Protein AF-A0A7Y3TFG7-F1 (afdb_monomer_lite)

Foldseek 3Di:
DVVVVVVVLVCLLVVLLVVQCVVCCVPVNQDVVNVVVSVVVSVVVSVVVVVCCVVCVVVVVVVVCVVDPDD

Secondary structure (DSSP, 8-state):
-HHHHHHHHHHHHHHHHHHHHHHHHH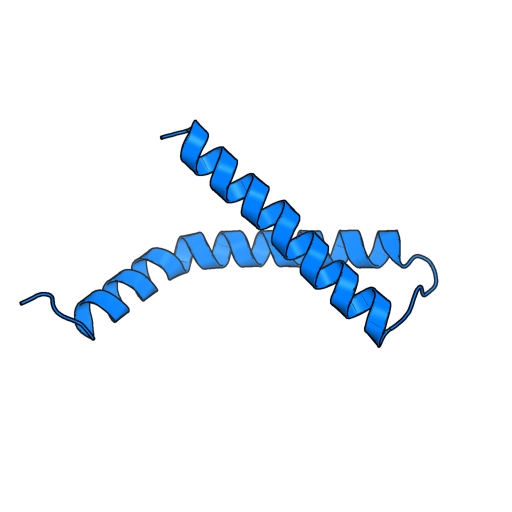HH-S-TTHHHHHHHHHHHHHHHHHHHHHHHHHHHHHHHHHHS---

Sequence (71 aa):
MKQKIAAAFIMGFISTGLISFIIISTNAGFIENFLSKWCRSWMIAFTIIVLTILFFGPKVKRFVDYLFPKK

Radius of gyration: 16.45 Å; chains: 1; bounding box: 31×30×50 Å

pLDDT: mean 93.87, std 5.29, range [62.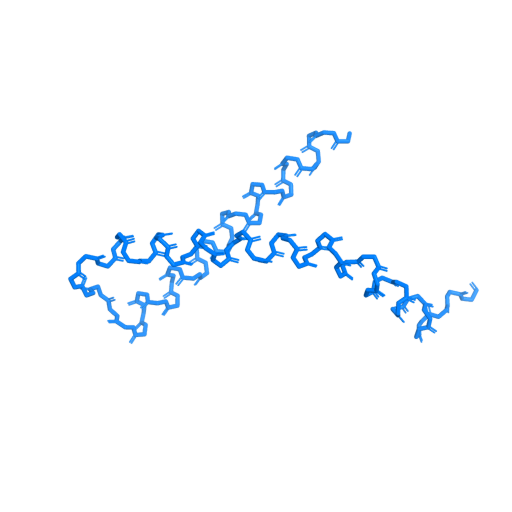12, 97.56]

Structure (mmCIF, N/CA/C/O backbone):
data_AF-A0A7Y3TFG7-F1
#
_entry.id   AF-A0A7Y3TFG7-F1
#
loop_
_atom_site.g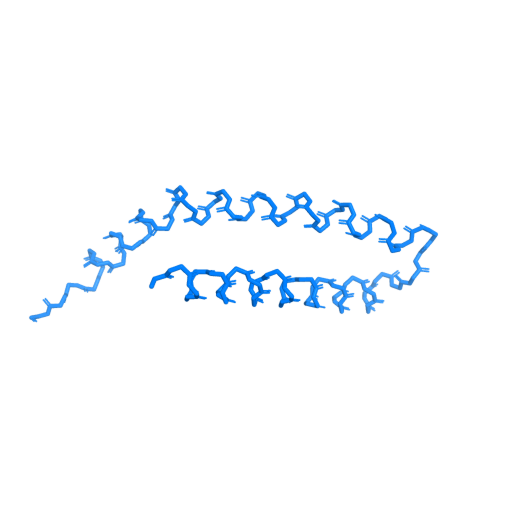roup_PDB
_atom_site.id
_atom_site.type_symbol
_atom_site.label_atom_id
_atom_site.label_alt_id
_atom_site.label_comp_id
_atom_site.label_asym_id
_atom_site.label_entity_id
_atom_site.label_seq_id
_atom_site.pdbx_PDB_ins_code
_atom_site.Cartn_x
_atom_site.Cartn_y
_atom_site.Cartn_z
_atom_site.occupancy
_atom_site.B_iso_or_equiv
_atom_site.auth_seq_id
_atom_site.auth_comp_id
_atom_site.auth_asym_id
_atom_site.auth_atom_id
_atom_site.pdbx_PDB_model_num
ATOM 1 N N . MET A 1 1 ? -10.255 13.656 16.071 1.00 76.88 1 MET A N 1
ATOM 2 C CA . MET A 1 1 ? -10.658 12.591 15.117 1.00 76.88 1 MET A CA 1
ATOM 3 C C . MET A 1 1 ? -10.143 12.832 13.702 1.00 76.88 1 MET A C 1
ATOM 5 O O . MET A 1 1 ? -9.425 11.977 13.207 1.00 76.88 1 MET A O 1
ATOM 9 N N . LYS A 1 2 ? -10.417 13.991 13.080 1.00 84.56 2 LYS A N 1
ATOM 10 C CA . LYS A 1 2 ? -9.987 14.309 11.700 1.00 84.56 2 LYS A CA 1
ATOM 11 C C . LYS A 1 2 ? -8.478 14.130 11.450 1.00 84.56 2 LYS A C 1
ATOM 13 O O . LYS A 1 2 ? -8.105 13.446 10.510 1.00 84.56 2 LYS A O 1
ATOM 18 N N . GLN A 1 3 ? -7.624 14.642 12.343 1.00 91.25 3 GLN A N 1
ATOM 19 C CA . GLN A 1 3 ? -6.161 14.486 12.246 1.00 91.25 3 GLN A CA 1
ATOM 20 C C . GLN A 1 3 ? -5.697 13.022 12.297 1.00 91.25 3 GLN A C 1
ATOM 22 O O . GLN A 1 3 ? -4.823 12.638 11.534 1.00 91.25 3 GLN A O 1
ATOM 27 N N . LYS A 1 4 ? -6.306 12.187 13.153 1.00 89.31 4 LYS A N 1
ATOM 28 C CA . LYS A 1 4 ? -5.959 10.758 13.260 1.00 89.31 4 LYS A CA 1
ATOM 29 C C . LYS A 1 4 ? -6.336 9.992 11.990 1.00 89.31 4 LYS A C 1
ATOM 31 O O . LYS A 1 4 ? -5.570 9.153 11.535 1.00 89.31 4 LYS A O 1
ATOM 36 N N . ILE A 1 5 ? -7.496 10.312 11.414 1.00 90.44 5 ILE A N 1
ATOM 37 C CA . ILE A 1 5 ? -7.963 9.720 10.154 1.00 90.44 5 ILE A CA 1
ATOM 38 C C . ILE A 1 5 ? -7.052 10.148 8.998 1.00 90.44 5 ILE A C 1
ATOM 40 O O . ILE A 1 5 ? -6.609 9.298 8.235 1.00 90.44 5 ILE A O 1
ATOM 44 N N . ALA A 1 6 ? -6.721 11.440 8.906 1.00 93.06 6 ALA A N 1
ATOM 45 C CA . ALA A 1 6 ? -5.806 11.953 7.890 1.00 93.06 6 ALA A CA 1
ATOM 46 C C . ALA A 1 6 ? -4.411 11.319 8.008 1.00 93.06 6 ALA A C 1
ATOM 48 O O . ALA A 1 6 ? -3.873 10.847 7.013 1.00 93.06 6 ALA A O 1
ATOM 49 N N . ALA A 1 7 ? -3.863 11.232 9.223 1.00 94.00 7 ALA A N 1
ATOM 50 C CA . ALA A 1 7 ? -2.576 10.588 9.470 1.00 94.00 7 ALA A CA 1
ATOM 51 C C . ALA A 1 7 ? -2.588 9.109 9.057 1.00 94.00 7 ALA A C 1
ATOM 53 O O . ALA A 1 7 ? -1.690 8.671 8.344 1.00 94.00 7 ALA A O 1
ATOM 54 N N . ALA A 1 8 ? -3.621 8.350 9.439 1.00 92.06 8 ALA A N 1
ATOM 55 C CA . ALA A 1 8 ? -3.756 6.945 9.055 1.00 92.06 8 ALA A CA 1
ATOM 56 C C . ALA A 1 8 ? -3.882 6.766 7.533 1.00 92.06 8 ALA A C 1
ATOM 58 O O . ALA A 1 8 ? -3.260 5.870 6.965 1.00 92.06 8 ALA A O 1
ATOM 59 N N . PHE A 1 9 ? -4.641 7.637 6.866 1.00 93.69 9 PHE A N 1
ATOM 60 C CA . PHE A 1 9 ? -4.802 7.603 5.416 1.00 93.69 9 PHE A CA 1
ATOM 61 C C . PHE A 1 9 ? -3.492 7.916 4.683 1.00 93.69 9 PHE A C 1
ATOM 63 O O . PHE A 1 9 ? -3.100 7.164 3.794 1.00 93.69 9 PHE A O 1
ATOM 70 N N . ILE A 1 10 ? -2.782 8.976 5.087 1.00 95.69 10 ILE A N 1
ATOM 71 C CA . ILE A 1 10 ? -1.488 9.362 4.504 1.00 95.69 10 ILE A CA 1
ATOM 72 C C . ILE A 1 10 ? -0.455 8.254 4.720 1.00 95.69 10 ILE A C 1
ATOM 74 O O . ILE A 1 10 ? 0.237 7.870 3.780 1.00 95.69 10 ILE A O 1
AT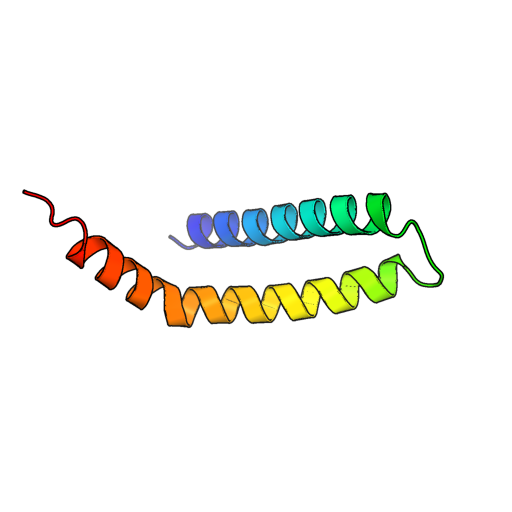OM 78 N N . MET A 1 11 ? -0.388 7.687 5.927 1.00 96.12 11 MET A N 1
ATOM 79 C CA . MET A 1 11 ? 0.505 6.565 6.220 1.00 96.12 11 MET A CA 1
ATOM 80 C C . MET A 1 11 ? 0.178 5.339 5.364 1.00 96.12 11 MET A C 1
ATOM 82 O O . MET A 1 11 ? 1.090 4.720 4.819 1.00 96.12 11 MET A O 1
ATOM 86 N N . GLY A 1 12 ? -1.104 5.002 5.193 1.00 94.56 12 GLY A N 1
ATOM 87 C CA . GLY A 1 12 ? -1.540 3.912 4.316 1.00 94.56 12 GLY A CA 1
ATOM 88 C C . GLY A 1 12 ? -1.179 4.153 2.848 1.00 94.56 12 GLY A C 1
ATOM 89 O O . GLY A 1 12 ? -0.666 3.260 2.177 1.00 94.56 12 GLY A O 1
ATOM 90 N N . PHE A 1 13 ? -1.377 5.375 2.356 1.00 96.12 13 PHE A N 1
ATOM 91 C CA . PHE A 1 13 ? -0.996 5.773 1.002 1.00 96.12 13 PHE A CA 1
ATOM 92 C C . PHE A 1 13 ? 0.516 5.631 0.784 1.00 96.12 13 PHE A C 1
ATOM 94 O O . PHE A 1 13 ? 0.945 4.903 -0.106 1.00 96.12 13 PHE A O 1
ATOM 101 N N . ILE A 1 14 ? 1.337 6.230 1.651 1.00 96.94 14 ILE A N 1
ATOM 102 C CA . ILE A 1 14 ? 2.801 6.186 1.532 1.00 96.94 14 ILE A CA 1
ATOM 103 C C . ILE A 1 14 ? 3.323 4.748 1.635 1.00 96.94 14 ILE A C 1
ATOM 105 O O . ILE A 1 14 ? 4.096 4.313 0.786 1.00 96.94 14 ILE A O 1
ATOM 109 N N . SER A 1 15 ? 2.892 3.993 2.649 1.00 96.50 15 SER A N 1
ATOM 110 C CA . SER A 1 15 ? 3.390 2.631 2.885 1.00 96.50 15 SER A CA 1
ATOM 111 C C . SER A 1 15 ? 3.038 1.668 1.751 1.00 96.50 15 SER A C 1
ATOM 113 O O . SER A 1 15 ? 3.914 0.950 1.274 1.00 96.50 15 SER A O 1
ATOM 115 N N . THR A 1 16 ? 1.793 1.677 1.262 1.00 96.19 16 THR A N 1
ATOM 116 C CA . THR A 1 16 ? 1.387 0.817 0.135 1.00 96.19 16 THR A CA 1
ATOM 117 C C . THR A 1 16 ? 2.099 1.200 -1.161 1.00 96.19 16 THR A C 1
ATOM 119 O O . THR A 1 16 ? 2.513 0.318 -1.916 1.00 96.19 16 THR A O 1
ATOM 122 N N . GLY A 1 17 ? 2.298 2.501 -1.397 1.00 96.56 17 GLY A N 1
ATOM 123 C CA . GLY A 1 17 ? 3.093 3.011 -2.510 1.00 96.56 17 GLY A CA 1
ATOM 124 C C . GLY A 1 17 ? 4.521 2.482 -2.458 1.00 96.56 17 GLY A C 1
ATOM 125 O O . GLY A 1 17 ? 4.947 1.802 -3.386 1.00 96.56 17 GLY A O 1
ATOM 126 N N . LEU A 1 18 ? 5.223 2.699 -1.344 1.00 97.56 18 LEU A N 1
ATOM 127 C CA . LEU A 1 18 ? 6.606 2.249 -1.163 1.00 97.56 18 LEU A CA 1
ATOM 128 C C . LEU A 1 18 ? 6.752 0.732 -1.309 1.00 97.56 18 LEU A C 1
ATOM 130 O O . LEU A 1 18 ? 7.604 0.280 -2.071 1.00 97.56 18 LEU A O 1
ATOM 134 N N . ILE A 1 19 ? 5.907 -0.055 -0.638 1.00 97.50 19 ILE A N 1
ATOM 135 C CA . ILE A 1 19 ? 5.957 -1.522 -0.718 1.00 97.50 19 ILE A CA 1
ATOM 136 C C . ILE A 1 19 ? 5.741 -1.984 -2.163 1.00 97.50 19 ILE A C 1
ATOM 138 O O . ILE A 1 19 ? 6.533 -2.773 -2.677 1.00 97.50 19 ILE A O 1
ATOM 142 N N . SER A 1 20 ? 4.710 -1.470 -2.844 1.00 96.81 20 SER A N 1
ATOM 143 C CA . SER A 1 20 ? 4.436 -1.854 -4.233 1.00 96.81 20 SER A CA 1
ATOM 144 C C . SER A 1 20 ? 5.568 -1.449 -5.177 1.00 96.81 20 SER A C 1
ATOM 146 O O . SER A 1 20 ? 5.955 -2.233 -6.039 1.00 96.81 20 SER A O 1
ATOM 148 N N . PHE A 1 21 ? 6.137 -0.255 -4.995 1.00 96.69 21 PHE A N 1
ATOM 149 C CA . PHE A 1 21 ? 7.242 0.238 -5.803 1.00 96.69 21 PHE A CA 1
ATOM 150 C C . PHE A 1 21 ? 8.475 -0.645 -5.638 1.00 96.69 21 PHE A C 1
ATOM 152 O O . PHE A 1 21 ? 9.045 -1.076 -6.637 1.00 96.69 21 PHE A O 1
ATOM 159 N N . ILE A 1 22 ? 8.857 -0.966 -4.397 1.00 97.25 22 ILE A N 1
ATOM 160 C CA . ILE A 1 22 ? 10.007 -1.828 -4.099 1.00 97.25 22 ILE A CA 1
ATOM 161 C C . ILE A 1 22 ? 9.804 -3.205 -4.726 1.00 97.25 22 ILE A C 1
ATOM 163 O O . ILE A 1 22 ? 10.673 -3.674 -5.454 1.00 97.25 22 ILE A O 1
ATOM 167 N N . ILE A 1 23 ? 8.651 -3.841 -4.511 1.00 97.00 23 ILE A N 1
ATOM 168 C CA . ILE A 1 23 ? 8.383 -5.180 -5.051 1.00 97.00 23 ILE A CA 1
ATOM 169 C C . ILE A 1 23 ? 8.443 -5.175 -6.581 1.00 97.00 23 ILE A C 1
ATOM 171 O O . ILE A 1 23 ? 9.126 -6.008 -7.173 1.00 97.00 23 ILE A O 1
ATOM 175 N N . ILE A 1 24 ? 7.759 -4.237 -7.237 1.00 96.06 24 ILE A N 1
ATOM 176 C CA . ILE A 1 24 ? 7.651 -4.243 -8.700 1.00 96.06 24 ILE A CA 1
ATOM 177 C C . ILE A 1 24 ? 8.989 -3.844 -9.336 1.00 96.06 24 ILE A C 1
ATOM 179 O O . ILE A 1 24 ? 9.421 -4.498 -10.280 1.00 96.06 24 ILE A O 1
ATOM 183 N N . SER A 1 25 ? 9.686 -2.838 -8.799 1.00 95.62 25 SER A N 1
ATOM 184 C CA . SER A 1 25 ? 11.001 -2.427 -9.317 1.00 95.62 25 SER A CA 1
ATOM 185 C C . SER A 1 25 ? 12.077 -3.498 -9.132 1.00 95.62 25 SER A C 1
ATOM 187 O O . SER A 1 25 ? 12.916 -3.660 -10.012 1.00 95.62 25 SER A O 1
ATOM 189 N N . THR A 1 26 ? 12.046 -4.263 -8.036 1.00 96.38 26 THR A N 1
ATOM 190 C CA . THR A 1 26 ? 13.032 -5.330 -7.787 1.00 96.38 26 THR A CA 1
ATOM 191 C C . THR A 1 26 ? 12.770 -6.591 -8.604 1.00 96.38 26 THR A C 1
ATOM 193 O O . THR A 1 26 ? 13.721 -7.214 -9.061 1.00 96.38 26 THR A O 1
ATOM 196 N N . ASN A 1 27 ? 11.505 -6.966 -8.819 1.00 95.62 27 ASN A N 1
ATOM 197 C CA . ASN A 1 27 ? 11.164 -8.199 -9.537 1.00 95.62 27 ASN A CA 1
ATOM 198 C C . ASN A 1 27 ? 11.071 -8.007 -11.056 1.00 95.62 27 ASN A C 1
ATOM 200 O O . ASN A 1 27 ? 11.471 -8.890 -11.808 1.00 95.62 27 ASN A O 1
ATOM 204 N N . ALA A 1 28 ? 10.523 -6.878 -11.515 1.00 91.38 28 ALA A N 1
ATOM 205 C CA . ALA A 1 28 ? 10.287 -6.613 -12.936 1.00 91.38 28 ALA A CA 1
ATOM 206 C C . ALA A 1 28 ? 11.269 -5.596 -13.541 1.00 91.38 28 ALA A C 1
ATOM 208 O O . ALA A 1 28 ? 11.278 -5.408 -14.758 1.00 91.38 28 ALA A O 1
ATOM 209 N N . GLY A 1 29 ? 12.086 -4.928 -12.718 1.00 92.19 29 GLY A N 1
ATOM 210 C CA . GLY A 1 29 ? 12.946 -3.836 -13.166 1.00 92.19 29 GLY A CA 1
ATOM 211 C C . GLY A 1 29 ? 12.163 -2.591 -13.601 1.00 92.19 29 GLY A C 1
ATOM 212 O O . GLY A 1 29 ? 10.949 -2.475 -13.419 1.00 92.19 29 GLY A O 1
ATOM 213 N N . PHE A 1 30 ? 12.872 -1.640 -14.209 1.00 92.88 30 PHE A N 1
ATOM 214 C CA . PHE A 1 30 ? 12.294 -0.408 -14.750 1.00 92.88 30 PHE A CA 1
ATOM 215 C C . PHE A 1 30 ? 11.989 -0.558 -16.246 1.00 92.88 30 PHE A C 1
ATOM 217 O O . PHE A 1 30 ? 12.788 -0.182 -17.098 1.00 92.88 30 PHE A O 1
ATOM 224 N N . ILE A 1 31 ? 10.822 -1.120 -16.566 1.00 90.94 31 ILE A N 1
ATOM 225 C CA . ILE A 1 31 ? 10.329 -1.242 -17.950 1.00 90.94 31 ILE A CA 1
ATOM 226 C C . ILE A 1 31 ? 9.953 0.115 -18.578 1.00 90.94 31 ILE A C 1
ATOM 228 O O . ILE A 1 31 ? 9.819 1.134 -17.899 1.00 90.94 31 ILE A O 1
ATOM 232 N N . GLU A 1 32 ? 9.692 0.138 -19.886 1.00 94.06 32 GLU A N 1
ATOM 233 C CA . GLU A 1 32 ? 9.193 1.345 -20.550 1.00 94.06 32 GLU A CA 1
ATOM 234 C C . GLU A 1 32 ? 7.913 1.881 -19.903 1.00 94.06 32 GLU A C 1
ATOM 236 O O . GLU A 1 32 ? 6.929 1.154 -19.682 1.00 94.06 32 GLU A O 1
ATOM 241 N N . ASN A 1 33 ? 7.921 3.191 -19.644 1.00 93.81 33 ASN A N 1
ATOM 242 C CA . ASN A 1 33 ? 6.853 3.902 -18.949 1.00 93.81 33 ASN A CA 1
ATOM 243 C C . ASN A 1 33 ? 6.549 3.326 -17.554 1.00 93.81 33 ASN A C 1
ATOM 245 O O . ASN A 1 33 ? 5.423 3.470 -17.073 1.00 93.81 33 ASN A O 1
ATOM 249 N N . PHE A 1 34 ? 7.533 2.688 -16.900 1.00 93.88 34 PHE A N 1
ATOM 250 C CA . PHE A 1 34 ? 7.382 2.045 -15.593 1.00 93.88 34 PHE A CA 1
ATOM 251 C C . PHE A 1 34 ? 6.654 2.936 -14.598 1.00 93.88 34 PHE A C 1
ATOM 253 O O . PHE A 1 34 ? 5.623 2.535 -14.075 1.00 93.88 34 PHE A O 1
ATOM 260 N N . LEU A 1 35 ? 7.142 4.160 -14.379 1.00 94.44 35 LEU A N 1
ATOM 261 C CA . LEU A 1 35 ? 6.593 5.038 -13.348 1.00 94.44 35 LEU A CA 1
ATOM 262 C C . LEU A 1 35 ? 5.121 5.385 -13.616 1.00 94.44 35 LEU A C 1
ATOM 264 O O . LEU A 1 35 ? 4.311 5.378 -12.694 1.00 94.44 35 LEU A O 1
ATOM 268 N N . SER A 1 36 ? 4.758 5.618 -14.882 1.00 95.62 36 SER A N 1
ATOM 269 C CA . SER A 1 36 ? 3.375 5.889 -15.292 1.00 95.62 36 SER A CA 1
ATOM 270 C C . SER A 1 36 ? 2.479 4.659 -15.109 1.00 95.62 36 SER A C 1
ATOM 272 O O . SER A 1 36 ? 1.414 4.746 -14.494 1.00 95.62 36 SER A O 1
ATOM 274 N N . LYS A 1 37 ? 2.930 3.486 -15.576 1.00 95.69 37 LYS A N 1
ATOM 275 C CA . LYS A 1 37 ? 2.199 2.215 -15.447 1.00 95.69 37 LYS A CA 1
ATOM 276 C C . LYS A 1 37 ? 2.027 1.806 -13.986 1.00 95.69 37 LYS A C 1
ATOM 278 O O . LYS A 1 37 ? 0.928 1.420 -13.587 1.00 95.69 37 LYS A O 1
ATOM 283 N N . TRP A 1 38 ? 3.090 1.922 -13.197 1.00 96.50 38 TRP A N 1
ATOM 284 C CA . TRP A 1 38 ? 3.095 1.654 -11.766 1.00 96.50 38 TRP A CA 1
ATOM 285 C C . TRP A 1 38 ? 2.139 2.597 -11.041 1.00 96.50 38 TRP A C 1
ATOM 287 O O . TRP A 1 38 ? 1.231 2.113 -10.377 1.00 96.50 38 TRP A O 1
ATOM 297 N N . CYS A 1 39 ? 2.262 3.914 -11.236 1.00 96.25 39 CYS A N 1
ATOM 298 C CA . CYS A 1 39 ? 1.422 4.899 -10.553 1.00 96.25 39 CYS A CA 1
ATOM 299 C C . CYS A 1 39 ? -0.065 4.701 -10.884 1.00 96.25 39 CYS A C 1
ATOM 301 O O . CYS A 1 39 ? -0.897 4.646 -9.980 1.00 96.25 39 CYS A O 1
ATOM 303 N N . ARG A 1 40 ? -0.401 4.482 -12.165 1.00 96.56 40 ARG A N 1
ATOM 304 C CA . ARG A 1 40 ? -1.775 4.180 -12.594 1.00 96.56 40 ARG A CA 1
ATOM 305 C C . ARG A 1 40 ? -2.314 2.919 -11.918 1.00 96.56 40 ARG A C 1
ATOM 307 O O . ARG A 1 40 ? -3.418 2.940 -11.382 1.00 96.56 40 ARG A O 1
ATOM 314 N N . SER A 1 41 ? -1.544 1.834 -11.941 1.00 95.94 41 SER A N 1
ATOM 315 C CA . SER A 1 41 ? -1.963 0.547 -11.369 1.00 95.94 41 SER A CA 1
ATOM 316 C C . SER A 1 41 ? -2.099 0.625 -9.850 1.00 95.94 41 SER A C 1
ATOM 318 O O . SER A 1 41 ? -3.081 0.146 -9.284 1.00 95.94 41 SER A O 1
ATOM 320 N N . TRP A 1 42 ? -1.147 1.283 -9.192 1.00 97.12 42 TRP A N 1
ATOM 321 C CA . TRP A 1 42 ? -1.142 1.493 -7.753 1.00 97.12 42 TRP A CA 1
ATOM 322 C C . TRP A 1 42 ? -2.312 2.367 -7.295 1.00 97.12 42 TRP A C 1
ATOM 324 O O . TRP A 1 42 ? -2.987 1.998 -6.339 1.00 97.12 42 TRP A O 1
ATOM 334 N N . MET A 1 43 ? -2.625 3.463 -7.994 1.00 96.88 43 MET A N 1
ATOM 335 C CA . MET A 1 43 ? -3.790 4.293 -7.671 1.00 96.88 43 MET A CA 1
ATOM 336 C C . MET A 1 43 ? -5.102 3.509 -7.766 1.00 96.88 43 MET A C 1
ATOM 338 O O . MET A 1 43 ? -5.929 3.596 -6.860 1.00 96.88 43 MET A O 1
AT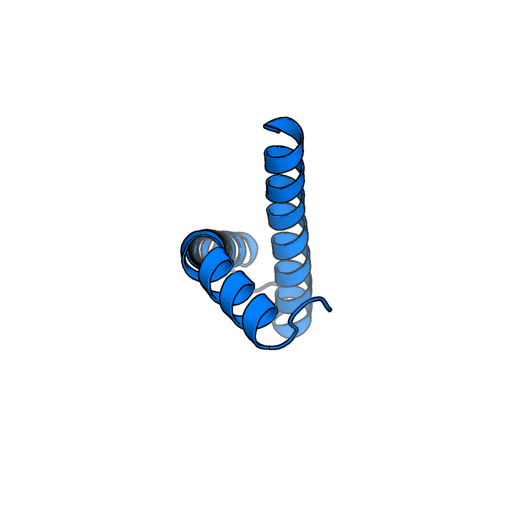OM 342 N N . ILE A 1 44 ? -5.280 2.712 -8.827 1.00 97.50 44 ILE A N 1
ATOM 343 C CA . ILE A 1 44 ? -6.467 1.860 -8.993 1.00 97.50 44 ILE A CA 1
ATOM 344 C C . ILE A 1 44 ? -6.566 0.866 -7.828 1.00 97.50 44 ILE A C 1
ATOM 346 O O . ILE A 1 44 ? -7.617 0.757 -7.192 1.00 97.50 44 ILE A O 1
ATOM 350 N N . ALA A 1 45 ? -5.466 0.179 -7.506 1.00 96.62 45 ALA A N 1
ATOM 351 C CA . ALA A 1 45 ? -5.415 -0.769 -6.398 1.00 96.62 45 ALA A CA 1
ATOM 352 C C . ALA A 1 45 ? -5.704 -0.095 -5.047 1.00 96.62 45 ALA A C 1
ATOM 354 O O . ALA A 1 45 ? -6.480 -0.621 -4.250 1.00 96.62 45 ALA A O 1
ATOM 355 N N . PHE A 1 46 ? -5.138 1.088 -4.803 1.00 95.75 46 PHE A N 1
ATOM 356 C CA . PHE A 1 46 ? -5.345 1.843 -3.573 1.00 95.75 46 PHE A CA 1
ATOM 357 C C . PHE A 1 46 ? -6.817 2.225 -3.387 1.00 95.75 46 PHE A C 1
ATOM 359 O O . PHE A 1 46 ? -7.369 2.011 -2.308 1.00 95.75 46 PHE A O 1
ATOM 366 N N . THR A 1 47 ? -7.496 2.704 -4.435 1.00 95.81 47 THR A N 1
ATOM 367 C CA . THR A 1 47 ? -8.937 2.994 -4.378 1.00 95.81 47 THR A CA 1
ATOM 368 C C . THR A 1 47 ? -9.748 1.749 -4.018 1.00 95.81 47 THR A C 1
ATOM 370 O O . THR A 1 47 ? -10.595 1.806 -3.125 1.00 95.81 47 THR A O 1
ATOM 373 N N . ILE A 1 48 ? -9.465 0.610 -4.657 1.00 96.50 48 ILE A N 1
ATOM 374 C CA . ILE A 1 48 ? -10.162 -0.655 -4.382 1.00 96.50 48 ILE A CA 1
ATOM 375 C C . ILE A 1 48 ? -9.927 -1.106 -2.935 1.00 96.50 48 ILE A C 1
ATOM 377 O O . ILE A 1 48 ? -10.875 -1.501 -2.252 1.00 96.50 48 ILE A O 1
ATOM 381 N N . ILE A 1 49 ? -8.693 -1.012 -2.435 1.00 95.00 49 ILE A N 1
ATOM 382 C CA . ILE A 1 49 ? -8.342 -1.369 -1.054 1.00 95.00 49 ILE A CA 1
ATOM 383 C C . ILE A 1 49 ? -9.078 -0.475 -0.055 1.00 95.00 49 ILE A C 1
ATOM 385 O O . ILE A 1 49 ? -9.652 -0.989 0.904 1.00 95.00 49 ILE A O 1
ATOM 389 N N . VAL A 1 50 ? -9.117 0.842 -0.278 1.00 94.12 50 VAL A N 1
ATOM 390 C CA . VAL A 1 50 ? -9.828 1.779 0.606 1.00 94.12 50 VAL A CA 1
ATOM 391 C C . VAL A 1 50 ? -11.315 1.436 0.677 1.00 94.12 50 VAL A C 1
ATOM 393 O O . VAL A 1 50 ? -11.862 1.326 1.775 1.00 94.12 50 VAL A O 1
ATOM 396 N N . LEU A 1 51 ? -11.963 1.198 -0.468 1.00 94.88 51 LEU A N 1
ATOM 397 C CA . LEU A 1 51 ? -13.362 0.765 -0.500 1.00 94.88 51 LEU A CA 1
ATOM 398 C C . LEU A 1 51 ? -13.542 -0.561 0.246 1.00 94.88 51 LEU A C 1
ATOM 400 O O . LEU A 1 51 ? -14.423 -0.682 1.095 1.00 94.88 51 LEU A O 1
ATOM 404 N N . THR A 1 52 ? -12.663 -1.531 0.005 1.00 96.00 52 THR A N 1
ATOM 405 C CA . THR A 1 52 ? -12.700 -2.834 0.679 1.00 96.00 52 THR A CA 1
ATOM 406 C C . THR A 1 52 ? -12.608 -2.670 2.199 1.00 96.00 52 THR A C 1
ATOM 408 O O . THR A 1 52 ? -13.433 -3.222 2.921 1.00 96.00 52 THR A O 1
ATOM 411 N N . ILE A 1 53 ? -11.681 -1.861 2.715 1.00 93.69 53 ILE A N 1
ATOM 412 C CA . ILE A 1 53 ? -11.543 -1.621 4.159 1.00 93.69 53 ILE A CA 1
ATOM 413 C C . ILE A 1 53 ? -12.800 -0.955 4.734 1.00 93.69 53 ILE A C 1
ATOM 415 O O . ILE A 1 53 ? -13.244 -1.334 5.816 1.00 93.69 53 ILE A O 1
ATOM 419 N N . LEU A 1 54 ? -13.411 -0.008 4.020 1.00 92.44 54 LEU A N 1
ATOM 420 C CA . LEU A 1 54 ? -14.634 0.655 4.480 1.00 92.44 54 LEU A CA 1
ATOM 421 C C . LEU A 1 54 ? -15.835 -0.303 4.530 1.00 92.44 54 LEU A C 1
ATOM 423 O O . LEU A 1 54 ? -16.575 -0.304 5.513 1.00 92.44 54 LEU A O 1
ATOM 427 N N . PHE A 1 55 ? -16.015 -1.145 3.509 1.00 95.06 55 PHE A N 1
ATOM 428 C CA . PHE A 1 55 ? -17.147 -2.075 3.427 1.00 95.06 55 PHE A CA 1
ATOM 429 C C . PHE A 1 55 ? -16.963 -3.337 4.278 1.00 95.06 55 PHE A C 1
ATOM 431 O O . PHE A 1 55 ? -17.920 -3.830 4.884 1.00 95.06 55 PHE A O 1
ATOM 438 N N . PHE A 1 56 ? -15.749 -3.881 4.322 1.00 96.25 56 PHE A N 1
ATOM 439 C CA . PHE A 1 56 ? -15.451 -5.142 4.999 1.00 96.25 56 PHE A CA 1
ATOM 440 C C . PHE A 1 56 ? -14.869 -4.948 6.395 1.00 96.25 56 PHE A C 1
ATOM 442 O O . PHE A 1 56 ? -15.070 -5.820 7.231 1.00 96.25 56 PHE A O 1
ATOM 449 N N . GLY A 1 57 ? -14.237 -3.815 6.707 1.00 93.81 57 GLY A N 1
ATOM 450 C CA . GLY A 1 57 ? -13.644 -3.551 8.024 1.00 93.81 57 GLY A CA 1
ATOM 451 C C . GLY A 1 57 ? -14.604 -3.794 9.196 1.00 93.81 57 GLY A C 1
ATOM 452 O O . GLY A 1 57 ? -14.255 -4.548 10.104 1.00 93.81 57 GLY A O 1
ATOM 453 N N . PRO A 1 58 ? -15.844 -3.264 9.176 1.00 93.50 58 PRO A N 1
ATOM 454 C CA . PRO A 1 58 ? -16.824 -3.540 10.227 1.00 93.50 58 PRO A CA 1
ATOM 455 C C . PRO A 1 58 ? -17.241 -5.013 10.293 1.00 93.50 58 PRO A C 1
ATOM 457 O O . PRO A 1 58 ? -17.474 -5.536 11.381 1.00 93.50 58 PRO A O 1
ATOM 460 N N . LYS A 1 59 ? -17.331 -5.691 9.141 1.00 95.25 59 LYS A N 1
ATOM 461 C CA . LYS A 1 59 ? -17.707 -7.110 9.060 1.00 95.25 59 LYS A CA 1
ATOM 462 C C . LYS A 1 59 ? -16.612 -7.996 9.646 1.00 95.25 59 LYS A C 1
ATOM 464 O O . LYS A 1 59 ? -16.906 -8.856 10.466 1.00 95.25 59 LYS A O 1
ATOM 469 N N . VAL A 1 60 ? -15.359 -7.730 9.278 1.00 96.06 60 VAL A N 1
ATOM 470 C CA . VAL A 1 60 ? -14.183 -8.417 9.818 1.00 96.06 60 VAL A CA 1
ATOM 471 C C . VAL A 1 60 ? -14.079 -8.167 11.314 1.00 96.06 60 VAL A C 1
ATOM 473 O O . VAL A 1 60 ? -13.897 -9.118 12.061 1.00 96.06 60 VAL A O 1
ATOM 476 N N . LYS A 1 61 ? -14.280 -6.927 11.777 1.00 94.25 61 LYS A N 1
ATOM 477 C CA . LYS A 1 61 ? -14.275 -6.626 13.211 1.00 94.25 61 LYS A CA 1
ATOM 478 C C . LYS A 1 61 ? -15.323 -7.448 13.965 1.00 94.25 61 LYS A C 1
ATOM 480 O O . LYS A 1 61 ? -14.975 -8.105 14.933 1.00 94.25 61 LYS A O 1
ATOM 485 N N . ARG A 1 62 ? -16.573 -7.477 13.489 1.00 94.50 62 ARG A N 1
ATOM 486 C CA . ARG A 1 62 ? -17.637 -8.297 14.100 1.00 94.50 62 ARG A CA 1
ATOM 487 C C . ARG A 1 62 ? -17.292 -9.783 14.109 1.00 94.50 62 ARG A C 1
ATOM 489 O O . ARG A 1 62 ? -17.576 -10.463 15.085 1.00 94.50 62 ARG A O 1
ATOM 496 N N . PHE A 1 63 ? -16.693 -10.279 13.031 1.00 96.00 63 PHE A N 1
ATOM 497 C CA . PHE A 1 63 ? -16.260 -11.668 12.943 1.00 96.00 63 PHE A CA 1
ATOM 498 C C . PHE A 1 63 ? -15.140 -11.985 13.944 1.00 96.00 63 PHE A C 1
ATOM 500 O O . PHE A 1 63 ? -15.196 -13.004 14.622 1.00 96.00 63 PHE A O 1
ATOM 507 N N . VAL A 1 64 ? -14.164 -11.089 14.095 1.00 96.06 64 VAL A N 1
ATOM 508 C CA . VAL A 1 64 ? -13.092 -11.213 15.093 1.00 96.06 64 VAL A CA 1
ATOM 509 C C . VAL A 1 64 ? -13.652 -11.146 16.513 1.00 96.06 64 VAL A C 1
ATOM 511 O O . VAL A 1 64 ? -13.293 -11.984 17.332 1.00 96.06 64 VAL A O 1
ATOM 514 N N . ASP A 1 65 ? -14.569 -10.218 16.792 1.00 95.81 65 ASP A N 1
ATOM 515 C CA . ASP A 1 65 ? -15.230 -10.098 18.097 1.00 95.81 65 ASP A CA 1
ATOM 516 C C . ASP A 1 65 ? -16.054 -11.362 18.431 1.00 95.81 65 ASP A C 1
ATOM 518 O O . ASP A 1 65 ? -16.117 -11.771 19.587 1.00 95.81 65 ASP A O 1
ATOM 522 N N . TYR A 1 66 ? -16.648 -12.011 17.420 1.00 94.88 66 TYR A N 1
ATOM 523 C CA . TYR A 1 66 ? -17.329 -13.302 17.566 1.00 94.88 66 TYR A CA 1
ATOM 524 C C . TYR A 1 66 ? -16.355 -14.456 17.850 1.00 94.88 66 TYR A C 1
ATOM 52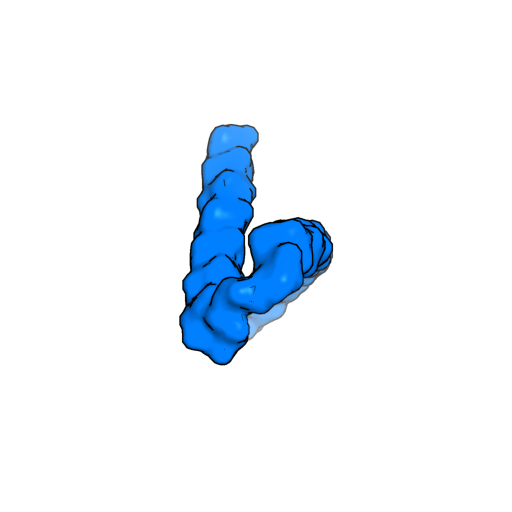6 O O . TYR A 1 66 ? -16.633 -15.293 18.704 1.00 94.88 66 TYR A O 1
ATOM 534 N N . LEU A 1 67 ? -15.216 -14.508 17.149 1.00 96.19 67 LEU A N 1
ATOM 535 C CA . LEU A 1 67 ? -14.203 -15.553 17.339 1.00 96.19 67 LEU A CA 1
ATOM 536 C C . LEU A 1 67 ? -13.452 -15.424 18.668 1.00 96.19 67 LEU A C 1
ATOM 538 O O . LEU A 1 67 ? -13.061 -16.433 19.251 1.00 96.19 67 LEU A O 1
ATOM 542 N N . PHE A 1 68 ? -13.256 -14.196 19.150 1.00 96.00 68 PHE A N 1
ATOM 543 C CA . PHE A 1 68 ? -12.545 -13.893 20.389 1.00 96.00 68 PHE A CA 1
ATOM 544 C C . PHE A 1 68 ? -13.419 -13.049 21.328 1.00 96.00 68 PHE A C 1
ATOM 546 O O . PHE A 1 68 ? -13.130 -11.864 21.536 1.00 96.00 68 PHE A O 1
ATOM 553 N N . PRO A 1 69 ? -14.475 -13.634 21.928 1.00 87.88 69 PRO A N 1
ATOM 554 C CA . PRO A 1 69 ? -15.304 -12.920 22.887 1.00 87.88 69 PRO A CA 1
ATOM 555 C C . PRO A 1 69 ? -14.434 -12.479 24.067 1.00 87.88 69 PRO A C 1
ATOM 557 O O . PRO A 1 69 ? -13.767 -13.302 24.701 1.00 87.88 69 PRO A O 1
ATOM 560 N N . LYS A 1 70 ? -14.418 -11.177 24.374 1.00 78.12 70 LYS A N 1
ATOM 561 C CA . LYS A 1 70 ? -13.823 -10.712 25.633 1.00 78.12 70 LYS A CA 1
ATOM 562 C C . LYS A 1 70 ? -14.612 -11.331 26.791 1.00 78.12 70 LYS A C 1
ATOM 564 O O . LYS A 1 70 ? -15.831 -11.174 26.827 1.00 78.12 70 LYS A O 1
ATOM 569 N N . LYS A 1 71 ? -13.905 -12.044 27.677 1.00 62.12 71 LYS A N 1
ATOM 570 C CA . LYS A 1 71 ? -14.427 -12.480 28.982 1.00 62.12 71 LYS A CA 1
ATOM 571 C C . LYS A 1 71 ? -14.916 -11.290 29.797 1.00 62.12 71 LYS A C 1
ATOM 573 O O . LYS A 1 71 ? -14.269 -10.221 29.698 1.00 62.12 71 LYS A O 1
#